Protein AF-A0A2V9BPA3-F1 (afdb_monomer_lite)

Sequence (167 aa):
MWDMLKEKNECKRFRDGLEEAAAKLEEAMRVEGLIELLPEEQREHFAACAGCREAANDLIRMKTLFRGTASFAAEERPWFASRVMAAIASRERELAERVTAWTEFPRFASRLTWVAAVLLLAGTTWFYEAVVRAPSYAPTGSQESIFEAPQQTTPDDVLVSMASDHP

Radius of gyration: 42.22 Å; chains: 1; bounding box: 60×95×94 Å

Foldseek 3Di:
DVVVVVLVVLLVVLVVLLVVLCVVCVPPLDLVSSLVSDDPSNVVSCVVDPVSVVVSNVVSVVSVVCVVVVVVVVPPVVCPVVVVVVVVVVVVVVVVVVVVVVVVCPVVVVVVVVVVVVVVVVVVVVVVCCVVVPPPDDPPDDPPDPDDDPDPDDPPVVVVVVVPPDD

pLDDT: mean 72.33, std 14.88, range [38.16, 93.25]

Structure (mmCIF, N/CA/C/O backbone):
data_AF-A0A2V9BPA3-F1
#
_entry.id   AF-A0A2V9BPA3-F1
#
loop_
_atom_site.group_PDB
_atom_site.id
_atom_site.type_symbol
_atom_site.label_atom_id
_atom_site.label_alt_id
_atom_site.label_comp_id
_atom_site.label_asym_id
_atom_site.label_entity_id
_atom_site.label_seq_id
_atom_site.pdbx_PDB_ins_code
_atom_site.Cartn_x
_atom_site.Cartn_y
_atom_site.Cartn_z
_atom_site.occupancy
_atom_site.B_iso_or_equiv
_atom_site.auth_seq_id
_atom_site.auth_comp_id
_atom_site.auth_asym_id
_atom_site.auth_atom_id
_atom_site.pdbx_PDB_model_num
ATOM 1 N N . MET A 1 1 ? -27.319 25.883 8.631 1.00 55.75 1 MET A N 1
ATOM 2 C CA . MET A 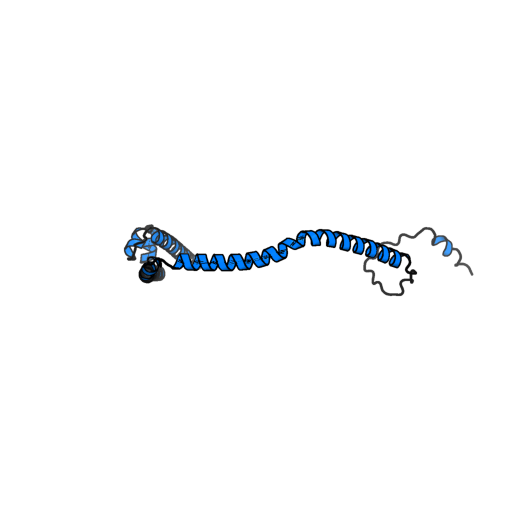1 1 ? -26.128 25.446 7.856 1.00 55.75 1 MET A CA 1
ATOM 3 C C . MET A 1 1 ? -24.929 25.155 8.760 1.00 55.75 1 MET A C 1
ATOM 5 O O . MET A 1 1 ? -24.233 24.185 8.501 1.00 55.75 1 MET A O 1
ATOM 9 N N . TRP A 1 2 ? -24.720 25.929 9.832 1.00 61.16 2 TRP A N 1
ATOM 10 C CA . TRP A 1 2 ? -23.651 25.708 10.816 1.00 61.16 2 TRP A CA 1
ATOM 11 C C . TRP A 1 2 ? -23.783 24.405 11.625 1.00 61.16 2 TRP A C 1
ATOM 13 O O . TRP A 1 2 ? -22.787 23.704 11.780 1.00 61.16 2 TRP A O 1
ATOM 23 N N . ASP A 1 3 ? -24.993 24.015 12.037 1.00 69.88 3 ASP A N 1
ATOM 24 C CA . ASP A 1 3 ? -25.193 22.788 12.834 1.00 69.88 3 ASP A CA 1
ATOM 25 C C . ASP A 1 3 ? -24.850 21.507 12.061 1.00 69.88 3 ASP A C 1
ATOM 27 O O . ASP A 1 3 ? -24.203 20.617 12.599 1.00 69.88 3 ASP A O 1
ATOM 31 N N . MET A 1 4 ? -25.147 21.462 10.757 1.00 68.38 4 MET A N 1
ATOM 32 C CA . MET A 1 4 ? -24.759 20.337 9.893 1.00 68.38 4 MET A CA 1
ATOM 33 C C . MET A 1 4 ? -23.239 20.216 9.711 1.00 68.38 4 MET A C 1
ATOM 35 O O . MET A 1 4 ? -22.722 19.124 9.493 1.00 68.38 4 MET A O 1
ATOM 39 N N . LEU A 1 5 ? -22.502 21.331 9.752 1.00 72.12 5 LEU A N 1
ATOM 40 C CA . LEU A 1 5 ? -21.037 21.305 9.684 1.00 72.12 5 LEU A CA 1
ATOM 41 C C . LEU A 1 5 ? -20.435 20.859 11.018 1.00 72.12 5 LEU A C 1
ATOM 43 O O . LEU A 1 5 ? -19.453 20.119 11.027 1.00 72.12 5 LEU A O 1
ATOM 47 N N . LYS A 1 6 ? -21.042 21.282 12.132 1.00 76.12 6 LYS A N 1
ATOM 48 C CA . LYS A 1 6 ? -20.663 20.851 13.478 1.00 76.12 6 LYS A CA 1
ATOM 49 C C . LYS A 1 6 ? -20.863 19.343 13.645 1.00 76.12 6 LYS A C 1
ATOM 51 O O . LYS A 1 6 ? -19.908 18.657 13.988 1.00 76.12 6 LYS A O 1
ATOM 56 N N . GLU A 1 7 ? -22.032 18.829 13.271 1.00 78.75 7 GLU A N 1
ATOM 57 C CA . GLU A 1 7 ? -22.346 17.396 13.299 1.00 78.75 7 GLU A CA 1
ATOM 58 C C . GLU A 1 7 ? -21.363 16.583 12.443 1.00 78.75 7 GLU A C 1
ATOM 60 O O . GLU A 1 7 ? -20.797 15.599 12.907 1.00 78.75 7 GLU A O 1
ATOM 65 N N . LYS A 1 8 ? -21.043 17.040 11.222 1.00 82.62 8 LYS A N 1
ATOM 66 C CA . LYS A 1 8 ? -20.034 16.382 10.369 1.00 82.62 8 LYS A CA 1
ATOM 67 C C . LYS A 1 8 ? -18.643 16.338 11.002 1.00 82.62 8 LYS A C 1
ATOM 69 O O . LYS A 1 8 ? -17.931 15.348 10.835 1.00 82.62 8 LYS A O 1
ATOM 74 N N . ASN A 1 9 ? -18.241 17.398 11.702 1.00 86.62 9 ASN A N 1
ATOM 75 C CA . ASN A 1 9 ? -16.950 17.447 12.384 1.00 86.62 9 ASN A CA 1
ATOM 76 C C . ASN A 1 9 ? -16.914 16.519 13.604 1.00 86.62 9 ASN A C 1
ATOM 78 O O . ASN A 1 9 ? -15.895 15.870 13.832 1.00 86.62 9 ASN A O 1
ATOM 82 N N . GLU A 1 10 ? -18.008 16.426 14.357 1.00 86.19 10 GLU A N 1
ATOM 83 C CA . GLU A 1 10 ? -18.141 15.502 15.489 1.00 86.19 10 GLU A CA 1
ATOM 84 C C . GLU A 1 10 ? -18.142 14.041 15.025 1.00 86.19 10 GLU A C 1
ATOM 86 O O . GLU A 1 10 ? -17.351 13.249 15.536 1.00 86.19 10 GLU A O 1
ATOM 91 N N . CYS A 1 11 ? -18.899 13.709 13.973 1.00 88.69 11 CYS A N 1
ATOM 92 C CA . CYS A 1 11 ? -18.880 12.381 13.353 1.00 88.69 11 CYS A CA 1
ATOM 93 C C . CYS A 1 11 ? -17.475 12.002 12.865 1.00 88.69 11 CYS A C 1
ATOM 95 O O . CYS A 1 11 ? -17.036 10.863 13.026 1.00 88.69 11 CYS A O 1
ATOM 97 N N . LYS A 1 12 ? -16.750 12.959 12.268 1.00 88.62 12 LYS A N 1
ATOM 98 C CA . LYS A 1 12 ? -15.373 12.742 11.813 1.00 88.62 12 LYS A CA 1
ATOM 99 C C . LYS A 1 12 ? -14.437 12.464 12.990 1.00 88.62 12 LYS A C 1
ATOM 101 O O . LYS A 1 12 ? -13.711 11.481 12.949 1.00 88.62 12 LYS A O 1
ATOM 106 N N . ARG A 1 13 ? -14.489 13.283 14.046 1.00 88.19 13 ARG A N 1
ATOM 107 C CA . ARG A 1 13 ? -13.674 13.085 15.257 1.00 88.19 13 ARG A CA 1
ATOM 108 C C . ARG A 1 13 ? -13.959 11.747 15.932 1.00 88.19 13 ARG A C 1
ATOM 110 O O . ARG A 1 13 ? -13.020 11.083 16.353 1.00 88.19 13 ARG A O 1
ATOM 117 N N . PHE A 1 14 ? -15.231 11.354 16.003 1.00 90.25 14 PHE A N 1
ATOM 118 C CA . PHE A 1 14 ? -15.633 10.048 16.514 1.00 90.25 14 PHE A CA 1
ATOM 119 C C . PHE A 1 14 ? -15.025 8.915 15.683 1.00 90.25 14 PHE A C 1
ATOM 121 O O . PHE A 1 14 ? -14.454 7.988 16.245 1.00 90.25 14 PHE A O 1
ATOM 128 N N . ARG A 1 15 ? -15.106 8.994 14.349 1.00 87.12 15 ARG A N 1
ATOM 129 C CA . ARG A 1 15 ? -14.525 7.977 13.463 1.00 87.12 15 ARG A CA 1
ATOM 130 C C . ARG A 1 15 ? -13.011 7.873 13.633 1.00 87.12 15 ARG A C 1
ATOM 132 O O . ARG A 1 15 ? -12.508 6.768 13.786 1.00 87.12 15 ARG A O 1
ATOM 139 N N . ASP A 1 16 ? -12.313 9.005 13.646 1.00 88.00 16 ASP A N 1
ATOM 140 C CA . ASP A 1 16 ? -10.858 9.033 13.801 1.00 88.00 16 ASP A CA 1
ATOM 141 C C . ASP A 1 16 ? -10.450 8.429 15.172 1.00 88.00 16 ASP A C 1
ATOM 143 O O . ASP A 1 16 ? -9.525 7.622 15.253 1.00 88.00 16 ASP A O 1
ATOM 147 N N . GLY A 1 17 ? -11.201 8.729 1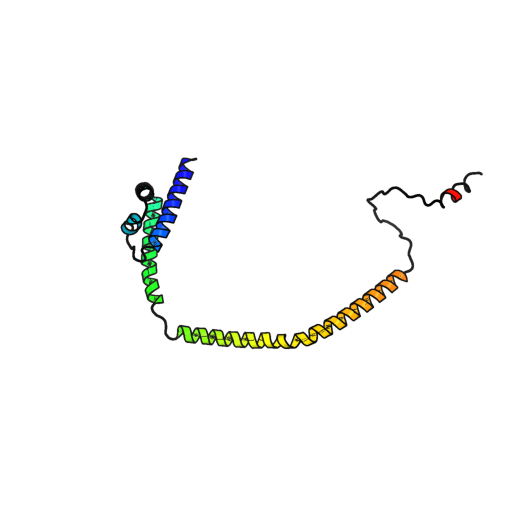6.243 1.00 86.56 17 GLY A N 1
ATOM 148 C CA . GLY A 1 17 ? -11.003 8.124 17.569 1.00 86.56 17 GLY A CA 1
ATOM 149 C C . GLY A 1 17 ? -11.338 6.628 17.627 1.00 86.56 17 GLY A C 1
ATOM 150 O O . GLY A 1 17 ? -10.644 5.859 18.293 1.00 86.56 17 GLY A O 1
ATOM 151 N N . LEU A 1 18 ? -12.365 6.190 16.896 1.00 86.81 18 LEU A N 1
ATOM 152 C CA . LEU A 1 18 ? -12.752 4.785 16.777 1.00 86.81 18 LEU A CA 1
ATOM 153 C C . LEU A 1 18 ? -11.689 3.965 16.029 1.00 86.81 18 LEU A C 1
ATOM 155 O O . LEU A 1 18 ? -11.392 2.845 16.440 1.00 86.81 18 LEU A O 1
ATOM 159 N N . GLU A 1 19 ? -11.086 4.514 14.974 1.00 85.06 19 GLU A N 1
ATOM 160 C CA . GLU A 1 19 ? -9.972 3.884 14.254 1.00 85.06 19 GLU A CA 1
ATOM 161 C C . GLU A 1 19 ? -8.736 3.729 15.154 1.00 85.06 19 GLU A C 1
ATOM 163 O O . GLU A 1 19 ? -8.133 2.654 15.203 1.00 85.06 19 GLU A O 1
ATOM 168 N N . GLU A 1 20 ? -8.400 4.758 15.936 1.00 86.06 20 GLU A N 1
ATOM 169 C CA . GLU A 1 20 ? -7.294 4.698 16.897 1.00 86.06 20 GLU A CA 1
ATOM 170 C C . GLU A 1 20 ? -7.554 3.670 18.014 1.00 86.06 20 GLU A C 1
ATOM 172 O O . GLU A 1 20 ? -6.669 2.884 18.365 1.00 86.06 20 GLU A O 1
ATOM 177 N N . ALA A 1 21 ? -8.775 3.627 18.554 1.00 84.00 21 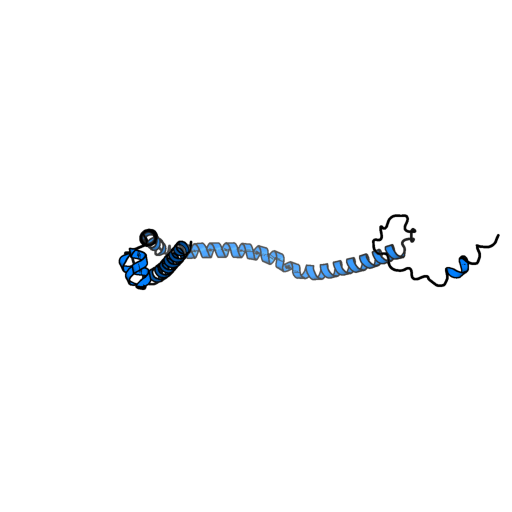ALA A N 1
ATOM 178 C CA . ALA A 1 21 ? -9.177 2.631 19.548 1.00 84.00 21 ALA A CA 1
ATOM 179 C C . ALA A 1 21 ? -9.144 1.203 18.975 1.00 84.00 21 ALA A C 1
ATOM 181 O O . ALA A 1 21 ? -8.676 0.275 19.640 1.00 84.00 21 ALA A O 1
ATOM 182 N N . ALA A 1 22 ? -9.582 1.024 17.725 1.00 81.25 22 ALA A N 1
ATOM 183 C CA . ALA A 1 22 ? -9.565 -0.262 17.037 1.00 81.25 22 ALA A CA 1
ATOM 184 C C . ALA A 1 22 ? -8.143 -0.776 16.765 1.00 81.25 22 ALA A C 1
ATOM 186 O O . ALA A 1 22 ? -7.929 -1.988 16.821 1.00 81.25 22 ALA A O 1
ATOM 187 N N . ALA A 1 23 ? -7.185 0.124 16.514 1.00 80.25 23 ALA A N 1
ATOM 188 C CA . ALA A 1 23 ? -5.770 -0.215 16.377 1.00 80.25 23 ALA A CA 1
ATOM 189 C C . ALA A 1 23 ? -5.133 -0.633 17.713 1.00 80.25 23 ALA A C 1
ATOM 191 O O . ALA A 1 23 ? -4.280 -1.516 17.738 1.00 80.25 23 ALA A O 1
ATOM 192 N N . LYS A 1 24 ? -5.550 -0.022 18.830 1.00 79.25 24 LYS A N 1
ATOM 193 C CA . LYS A 1 24 ? -5.028 -0.343 20.171 1.00 79.25 24 LYS A CA 1
ATOM 194 C C . LYS A 1 24 ? -5.559 -1.664 20.716 1.00 79.25 24 LYS A C 1
ATOM 196 O O . LYS A 1 24 ? -4.827 -2.375 21.400 1.00 79.25 24 LYS A O 1
ATOM 201 N N . LEU A 1 25 ? -6.820 -1.992 20.443 1.00 70.81 25 LEU A N 1
ATOM 202 C CA . LEU A 1 25 ? -7.438 -3.228 20.914 1.00 70.81 25 LEU A CA 1
ATOM 203 C C . LEU A 1 25 ? -7.559 -4.223 19.756 1.00 70.81 25 LEU A C 1
ATOM 205 O O . LEU A 1 25 ? -8.627 -4.357 19.157 1.00 70.81 25 LEU A O 1
ATOM 209 N N . GLU A 1 26 ? -6.490 -4.970 19.460 1.00 65.12 26 GLU A N 1
ATOM 210 C CA . GLU A 1 26 ? -6.510 -6.046 18.448 1.00 65.12 26 GLU A CA 1
ATOM 211 C C . GLU A 1 26 ? -7.672 -7.033 18.674 1.00 65.12 26 GLU A C 1
ATOM 213 O O . GLU A 1 26 ? -8.276 -7.508 17.715 1.00 65.12 26 GLU A O 1
ATOM 218 N N . GLU A 1 27 ? -8.107 -7.221 19.922 1.00 64.50 27 GLU A N 1
ATOM 219 C CA . GLU A 1 27 ? -9.158 -8.171 20.303 1.00 64.50 27 GLU A CA 1
ATOM 220 C C . GLU A 1 27 ? -10.520 -7.548 20.657 1.00 64.50 27 GLU A C 1
ATOM 222 O O . GLU A 1 27 ? -11.436 -8.283 21.032 1.00 64.50 27 GLU A O 1
ATOM 227 N N . ALA A 1 28 ? -10.721 -6.227 20.522 1.00 62.38 28 ALA A N 1
ATOM 228 C CA . ALA A 1 28 ? -12.053 -5.646 20.745 1.00 62.38 28 ALA A CA 1
ATOM 229 C C . ALA A 1 28 ? -13.045 -6.236 19.736 1.00 62.38 28 ALA A C 1
ATOM 231 O O . ALA A 1 28 ? -13.021 -5.882 18.557 1.00 62.38 28 ALA A O 1
ATOM 232 N N . MET A 1 29 ? -13.908 -7.135 20.212 1.00 65.50 29 MET A N 1
ATOM 233 C CA . MET A 1 29 ? -14.992 -7.760 19.443 1.00 65.50 29 MET A CA 1
ATOM 234 C C . MET A 1 29 ? -16.374 -7.251 19.859 1.00 65.50 29 MET A C 1
ATOM 236 O O . MET A 1 29 ? -17.395 -7.777 19.422 1.00 65.50 29 MET A O 1
ATOM 240 N N . ARG A 1 30 ? -16.409 -6.253 20.739 1.00 79.12 30 ARG A N 1
ATOM 241 C CA . ARG A 1 30 ? -17.628 -5.646 21.257 1.00 79.12 30 ARG A CA 1
ATOM 242 C C . ARG A 1 30 ? -17.516 -4.138 21.148 1.00 79.12 30 ARG A C 1
ATOM 244 O O . ARG A 1 30 ? -16.445 -3.579 21.385 1.00 79.12 30 ARG A O 1
ATOM 251 N N . VAL A 1 31 ? -18.626 -3.512 20.779 1.00 80.81 31 VAL A N 1
ATOM 252 C CA . VAL A 1 31 ? -18.722 -2.063 20.593 1.00 80.81 31 VAL A CA 1
ATOM 253 C C . VAL A 1 31 ? -18.438 -1.344 21.914 1.00 80.81 31 VAL A C 1
ATOM 255 O O . VAL A 1 31 ? -17.740 -0.336 21.926 1.00 80.81 31 VAL A O 1
ATOM 258 N N . GLU A 1 32 ? -18.862 -1.927 23.033 1.00 84.06 32 GLU A N 1
ATOM 259 C CA . GLU A 1 32 ? -18.641 -1.410 24.384 1.00 84.06 32 GLU A CA 1
ATOM 260 C C . GLU A 1 32 ? -17.146 -1.251 24.697 1.00 84.06 32 GLU A C 1
ATOM 262 O O . GLU A 1 32 ? -16.724 -0.194 25.157 1.00 84.06 32 GLU A O 1
ATOM 267 N N . GLY A 1 33 ? -16.325 -2.246 24.344 1.00 82.44 33 GLY A N 1
ATOM 268 C CA . GLY A 1 33 ? -14.878 -2.197 24.581 1.00 82.44 33 GLY A CA 1
ATOM 269 C C . GLY A 1 33 ? -14.146 -1.159 23.724 1.00 82.44 33 GLY A C 1
ATOM 270 O O . GLY A 1 33 ? -13.100 -0.661 24.128 1.00 82.44 33 GLY A O 1
ATOM 271 N N . LEU A 1 34 ? -14.692 -0.800 22.554 1.00 82.00 34 LEU A N 1
ATOM 272 C CA . LEU A 1 34 ? -14.163 0.314 21.760 1.00 82.00 34 LEU A CA 1
ATOM 273 C C . LEU A 1 34 ? -14.547 1.656 22.387 1.00 82.00 34 LEU A C 1
ATOM 275 O O . LEU A 1 34 ? -13.697 2.526 22.534 1.00 82.00 34 LEU A O 1
ATOM 279 N N . ILE A 1 35 ? -15.806 1.813 22.799 1.00 86.44 35 ILE A N 1
ATOM 280 C CA . ILE A 1 35 ? -16.329 3.061 23.378 1.00 86.44 35 ILE A CA 1
ATOM 281 C C . ILE A 1 35 ? -15.648 3.397 24.707 1.00 86.44 35 ILE A C 1
ATOM 283 O O . ILE A 1 35 ? -15.394 4.567 24.992 1.00 86.44 35 ILE A O 1
ATOM 287 N N . GLU A 1 36 ? -15.291 2.392 25.505 1.00 86.38 36 GLU A N 1
ATOM 288 C CA . GLU A 1 36 ? -14.530 2.577 26.745 1.00 86.38 36 GLU A CA 1
ATOM 289 C C . GLU A 1 36 ? -13.143 3.205 26.528 1.00 86.38 36 GLU A C 1
ATOM 291 O O . GLU A 1 36 ? -12.597 3.812 27.445 1.00 86.38 36 GLU A O 1
ATOM 296 N N . LEU A 1 37 ? -12.578 3.148 25.322 1.00 84.06 37 LEU A N 1
ATOM 297 C CA . LEU A 1 37 ? -11.329 3.843 25.001 1.00 84.06 37 LEU A CA 1
ATOM 298 C C . LEU A 1 37 ? -11.535 5.258 24.460 1.00 84.06 37 LEU A C 1
ATOM 300 O O . LEU A 1 37 ? -10.571 6.020 24.363 1.00 84.06 37 LEU A O 1
ATOM 304 N N . LEU A 1 38 ? -12.766 5.612 24.094 1.00 86.69 38 LEU A N 1
ATOM 305 C CA . LEU A 1 38 ? -13.062 6.922 23.539 1.00 86.69 38 LEU A CA 1
ATOM 306 C C . LEU A 1 38 ? -13.154 7.985 24.649 1.00 86.69 38 LEU A C 1
ATOM 308 O O . LEU A 1 38 ? -13.615 7.684 25.754 1.00 86.69 38 LEU A O 1
ATOM 312 N N . PRO A 1 39 ? -12.765 9.238 24.354 1.00 88.75 39 PRO A N 1
ATOM 313 C CA . PRO A 1 39 ? -13.024 10.384 25.222 1.00 88.75 39 PRO A CA 1
ATOM 314 C C . PRO A 1 39 ? -14.523 10.570 25.501 1.00 88.75 39 PRO A C 1
ATOM 316 O O . PRO A 1 39 ? -15.345 10.322 24.618 1.00 88.75 39 PRO A O 1
ATOM 319 N N . GLU A 1 40 ? -14.868 11.082 26.687 1.00 86.81 40 GLU A N 1
ATOM 320 C CA . GLU A 1 40 ? -16.256 11.329 27.133 1.00 86.81 40 GLU A CA 1
ATOM 321 C C . GLU A 1 40 ? -17.106 12.064 26.079 1.00 86.81 40 GLU A C 1
ATOM 323 O O . GLU A 1 40 ? -18.181 11.590 25.721 1.00 86.81 40 GLU A O 1
ATOM 328 N N . GLU A 1 41 ? -16.579 13.138 25.478 1.00 84.81 41 GLU A N 1
ATOM 329 C CA . GLU A 1 41 ? -17.269 13.919 24.433 1.00 84.81 41 GLU A CA 1
ATOM 330 C C . GLU A 1 41 ? -17.710 13.060 23.230 1.00 84.81 41 GLU A C 1
ATOM 332 O O . GLU A 1 41 ? -18.763 13.275 22.629 1.00 84.81 41 GLU A O 1
ATOM 337 N N . GLN A 1 42 ? -16.911 12.056 22.867 1.00 86.06 42 GLN A N 1
ATOM 338 C CA . GLN A 1 42 ? -17.205 11.171 21.741 1.00 86.06 42 GLN A CA 1
ATOM 339 C C . GLN A 1 42 ? -18.191 10.060 22.127 1.00 86.06 42 GLN A C 1
ATOM 341 O O . GLN A 1 42 ? -18.957 9.599 21.278 1.00 86.06 42 GLN A O 1
ATOM 346 N N . ARG A 1 43 ? -18.217 9.653 23.404 1.00 87.69 43 ARG A N 1
ATOM 347 C CA . ARG A 1 43 ? -19.215 8.709 23.934 1.00 87.69 43 ARG A CA 1
ATOM 348 C C . ARG A 1 43 ? -20.606 9.335 23.965 1.00 87.69 43 ARG A C 1
ATOM 350 O O . ARG A 1 43 ? -21.579 8.684 23.587 1.00 87.69 43 ARG A O 1
ATOM 357 N N . GLU A 1 44 ? -20.696 10.605 24.352 1.00 88.00 44 GLU A N 1
ATOM 358 C CA . GLU A 1 44 ? -21.947 11.367 24.301 1.00 88.00 44 GLU A CA 1
ATOM 359 C C . GLU A 1 44 ? -22.463 11.482 22.861 1.00 88.00 44 GLU A C 1
ATOM 361 O O . GLU A 1 44 ? -23.633 11.200 22.587 1.00 88.00 44 GLU A O 1
ATOM 366 N N . HIS A 1 45 ? -21.573 11.797 21.914 1.00 88.69 45 HIS A N 1
ATOM 367 C CA . HIS A 1 45 ? -21.925 11.838 20.496 1.00 88.69 45 HIS A CA 1
ATOM 368 C C . HIS A 1 45 ? -22.400 10.469 19.974 1.00 88.69 45 HIS A C 1
ATOM 370 O O . HIS A 1 45 ? -23.396 10.396 19.254 1.00 88.69 45 HIS A O 1
ATOM 376 N N . PHE A 1 46 ? -21.762 9.367 20.379 1.00 89.00 46 PHE A N 1
ATOM 377 C CA . PHE A 1 46 ? -22.210 8.009 20.047 1.00 89.00 46 PHE A CA 1
ATOM 378 C C . PHE A 1 46 ? -23.626 7.703 20.568 1.00 89.00 46 PHE A C 1
ATOM 380 O O . PHE A 1 46 ? -24.426 7.063 19.880 1.00 89.00 46 PHE A O 1
ATOM 387 N N . ALA A 1 47 ? -23.971 8.174 21.769 1.00 87.88 47 ALA A N 1
ATOM 388 C CA . ALA A 1 47 ? -25.311 8.002 22.324 1.00 87.88 47 ALA A CA 1
ATOM 389 C C . ALA A 1 47 ? -26.378 8.802 21.548 1.00 87.88 47 ALA A C 1
ATOM 391 O O . ALA A 1 47 ? -27.525 8.359 21.445 1.00 87.88 47 ALA A O 1
ATOM 392 N N . ALA A 1 48 ? -26.007 9.939 20.956 1.00 88.56 48 ALA A N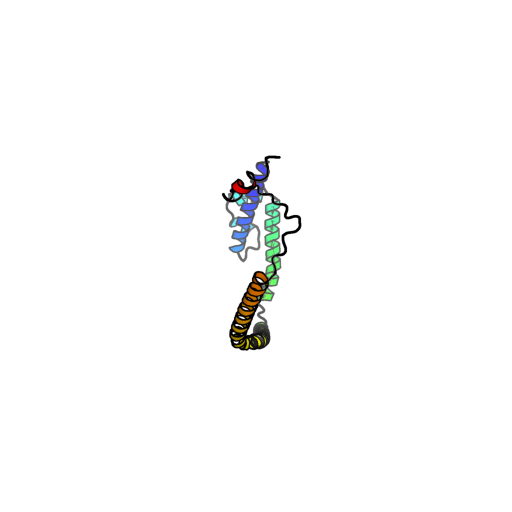 1
ATOM 393 C CA . ALA A 1 48 ? -26.919 10.797 20.204 1.00 88.56 48 ALA A CA 1
ATOM 394 C C . ALA A 1 48 ? -27.028 10.434 18.707 1.00 88.56 48 ALA A C 1
ATOM 396 O O . ALA A 1 48 ? -28.117 10.502 18.135 1.00 88.56 48 ALA A O 1
ATOM 397 N N . CYS A 1 49 ? -25.933 10.019 18.063 1.00 89.44 49 CYS A N 1
ATOM 398 C CA . CYS A 1 49 ? -25.849 9.870 16.609 1.00 89.44 49 CYS A CA 1
ATOM 399 C C . CYS A 1 49 ? -26.040 8.416 16.145 1.00 89.44 49 CYS A C 1
ATOM 401 O O . CYS A 1 49 ? -25.170 7.560 16.312 1.00 89.44 49 CYS A O 1
ATOM 403 N N . ALA A 1 50 ? -27.170 8.132 15.486 1.00 88.06 50 ALA A N 1
ATOM 404 C CA . ALA A 1 50 ? -27.474 6.795 14.969 1.00 88.06 50 ALA A CA 1
ATOM 405 C C . ALA A 1 50 ? -26.468 6.309 13.908 1.00 88.06 50 ALA A C 1
ATOM 407 O O . ALA A 1 50 ? -26.099 5.137 13.927 1.00 88.06 50 ALA A O 1
ATOM 408 N N . GLY A 1 51 ? -25.979 7.203 13.040 1.00 86.12 51 GLY A N 1
ATOM 409 C CA . GLY A 1 51 ? -25.008 6.850 11.999 1.00 86.12 51 GLY A CA 1
ATOM 410 C C . GLY A 1 51 ? -23.657 6.410 12.570 1.00 86.12 51 GLY A C 1
ATOM 411 O O . GLY A 1 51 ? -23.076 5.432 12.109 1.00 86.12 51 GLY A O 1
ATOM 412 N N . CYS A 1 52 ? -23.182 7.067 13.633 1.00 87.81 52 CYS A N 1
ATOM 413 C CA . CYS A 1 52 ? -21.959 6.659 14.329 1.00 87.81 52 CYS A CA 1
ATOM 414 C C . CYS A 1 52 ? -22.119 5.309 15.040 1.00 87.81 52 CYS A C 1
ATOM 416 O O . CYS A 1 52 ? -21.174 4.518 15.066 1.00 87.81 52 CYS A O 1
ATOM 418 N N . ARG A 1 53 ? -23.317 5.001 15.558 1.00 89.75 53 ARG A N 1
ATOM 419 C CA . ARG A 1 53 ? -23.609 3.675 16.124 1.00 89.75 53 ARG A CA 1
ATOM 420 C C . ARG A 1 53 ? -23.585 2.574 15.080 1.00 89.75 53 ARG A C 1
ATOM 422 O O . ARG A 1 53 ? -23.035 1.506 15.339 1.00 89.75 53 ARG A O 1
ATOM 429 N N . GLU A 1 54 ? -24.189 2.814 13.925 1.00 87.94 54 GLU A N 1
ATOM 430 C CA . GLU A 1 54 ? -24.189 1.855 12.822 1.00 87.94 54 GLU A CA 1
ATOM 431 C C . GLU A 1 54 ? -22.760 1.597 12.330 1.00 87.94 54 GLU A C 1
ATOM 433 O O . GLU A 1 54 ? -22.322 0.449 12.306 1.00 87.94 54 GLU A O 1
ATOM 438 N N . ALA A 1 55 ? -21.981 2.660 12.106 1.00 85.88 55 ALA A N 1
ATOM 439 C CA . ALA A 1 55 ? -20.584 2.557 11.690 1.00 85.88 55 ALA A CA 1
ATOM 440 C C . ALA A 1 55 ? -19.710 1.765 12.684 1.00 85.88 55 ALA A C 1
ATOM 442 O O . ALA A 1 55 ? -18.892 0.942 12.271 1.00 85.88 55 ALA A O 1
ATOM 443 N N . ALA A 1 56 ? -19.892 1.965 13.994 1.00 87.06 56 ALA A N 1
ATOM 444 C CA . ALA A 1 56 ? -19.165 1.204 15.012 1.00 87.06 56 ALA A CA 1
ATOM 445 C C . ALA A 1 56 ? -19.532 -0.293 14.997 1.00 87.06 56 ALA A C 1
ATOM 447 O O . ALA A 1 56 ? -18.660 -1.153 15.132 1.00 87.06 56 ALA A O 1
ATOM 448 N N . ASN A 1 57 ? -20.814 -0.617 14.801 1.00 87.56 57 ASN A N 1
ATOM 449 C CA . ASN A 1 57 ? -21.271 -2.002 14.674 1.00 87.56 57 ASN A CA 1
ATOM 450 C C . ASN A 1 57 ? -20.726 -2.670 13.406 1.00 87.56 57 ASN A C 1
ATOM 452 O O . ASN A 1 57 ? -20.289 -3.821 13.458 1.00 87.56 57 ASN A O 1
ATOM 456 N N . ASP A 1 58 ? -20.716 -1.955 12.283 1.00 87.00 58 ASP A N 1
ATOM 457 C CA . ASP A 1 58 ? -20.179 -2.462 11.022 1.00 87.00 58 ASP A CA 1
ATOM 458 C C . ASP A 1 58 ? -18.671 -2.699 11.095 1.00 87.00 58 ASP A C 1
ATOM 460 O O . ASP A 1 58 ? -18.189 -3.718 10.597 1.00 87.00 58 ASP A O 1
ATOM 464 N N . LEU A 1 59 ? -17.928 -1.844 11.803 1.00 84.88 59 LEU A N 1
ATOM 465 C CA . LEU A 1 59 ? -16.506 -2.067 12.060 1.00 84.88 59 LEU A CA 1
ATOM 466 C C . LEU A 1 59 ? -16.262 -3.361 12.855 1.00 84.88 59 LEU A C 1
ATOM 468 O O . LEU A 1 59 ? -15.388 -4.152 12.494 1.00 84.88 59 LEU A O 1
ATOM 472 N N . ILE A 1 60 ? -17.062 -3.631 13.892 1.00 86.44 60 ILE A N 1
ATOM 473 C CA . ILE A 1 60 ? -16.974 -4.892 14.645 1.00 86.44 60 ILE A CA 1
ATOM 474 C C . ILE A 1 60 ? -17.330 -6.094 13.762 1.00 86.44 60 ILE A C 1
ATOM 476 O O . ILE A 1 60 ? -16.613 -7.094 13.783 1.00 86.44 60 ILE A O 1
ATOM 480 N N . ARG A 1 61 ? -18.391 -6.008 12.950 1.00 84.25 61 ARG A N 1
ATOM 481 C CA . ARG A 1 61 ? -18.772 -7.072 12.000 1.00 84.25 61 ARG A CA 1
ATOM 482 C C . ARG A 1 61 ? -17.673 -7.352 10.981 1.00 84.25 61 ARG A C 1
ATOM 484 O O . ARG A 1 61 ? -17.368 -8.503 10.690 1.00 84.25 61 ARG A O 1
ATOM 491 N N . MET A 1 62 ? -17.049 -6.308 10.455 1.00 83.75 62 MET A N 1
ATOM 492 C CA . MET A 1 62 ? -15.931 -6.436 9.532 1.00 83.75 62 MET A CA 1
ATOM 493 C C . MET A 1 62 ? -14.750 -7.148 10.205 1.00 83.75 62 MET A C 1
ATOM 495 O O . MET A 1 62 ? -14.187 -8.092 9.651 1.00 83.75 62 MET A O 1
ATOM 499 N N . LYS A 1 63 ? -14.412 -6.760 11.437 1.00 80.69 63 LYS A N 1
ATOM 500 C CA . LYS A 1 63 ? -13.315 -7.368 12.197 1.00 80.69 63 LYS A CA 1
ATOM 501 C C . LYS A 1 63 ? -13.569 -8.839 12.537 1.00 80.69 63 LYS A C 1
ATOM 503 O O . LYS A 1 63 ? -12.650 -9.654 12.448 1.00 80.69 63 LYS A O 1
ATOM 508 N N . THR A 1 64 ? -14.805 -9.210 12.873 1.00 80.88 64 THR A N 1
ATOM 509 C CA . THR A 1 64 ? -15.159 -10.617 13.122 1.00 80.88 64 THR A CA 1
ATOM 510 C C . THR A 1 64 ? -15.073 -11.464 11.854 1.00 80.88 64 THR A C 1
ATOM 512 O O . THR A 1 64 ? -14.579 -12.590 11.926 1.00 80.88 64 THR A O 1
ATOM 515 N N . LEU A 1 65 ? -15.454 -10.923 10.690 1.00 80.56 65 LEU A N 1
ATOM 516 C CA . LEU A 1 65 ? -15.279 -11.596 9.397 1.00 80.56 65 LEU A CA 1
ATOM 517 C C . LEU A 1 65 ? -13.798 -11.814 9.059 1.00 80.56 65 LEU A C 1
ATOM 519 O O . LEU A 1 65 ? -13.401 -12.925 8.703 1.00 80.56 65 LEU A O 1
ATOM 523 N N . PHE A 1 66 ? -12.956 -10.789 9.218 1.00 74.88 66 PHE A N 1
ATOM 524 C CA . PHE A 1 66 ? -11.534 -10.895 8.884 1.00 74.88 66 PHE A CA 1
ATOM 525 C C . PHE A 1 66 ? -10.732 -11.772 9.853 1.00 74.88 66 PHE A C 1
ATOM 527 O O . PHE A 1 66 ? -9.721 -12.348 9.448 1.00 74.88 66 PHE A O 1
ATOM 534 N N . ARG A 1 67 ? -11.191 -11.989 11.091 1.00 72.19 67 ARG A N 1
ATOM 535 C CA . ARG A 1 67 ? -10.537 -12.934 12.012 1.00 72.19 67 ARG A CA 1
ATOM 536 C C . ARG A 1 67 ? -10.484 -14.359 11.449 1.00 72.19 67 ARG A C 1
ATOM 538 O O . ARG A 1 67 ? -9.461 -15.023 11.583 1.00 72.19 67 ARG A O 1
ATOM 545 N N . GLY A 1 68 ? -11.543 -14.802 10.766 1.00 63.75 68 GLY A N 1
ATOM 546 C CA . GLY A 1 68 ? -11.564 -16.098 10.077 1.00 63.75 68 GLY A CA 1
ATOM 547 C C . GLY A 1 68 ? -10.616 -16.165 8.876 1.00 63.75 68 GLY A C 1
ATOM 548 O O . GLY A 1 68 ? -10.282 -17.251 8.414 1.00 63.75 68 GLY A O 1
ATOM 549 N N . THR A 1 69 ? -10.154 -15.014 8.378 1.00 60.34 69 THR A N 1
ATOM 550 C CA . THR A 1 69 ? -9.168 -14.951 7.292 1.00 60.34 69 THR A CA 1
ATOM 551 C C . THR A 1 69 ? -7.725 -14.942 7.789 1.00 60.34 69 THR A C 1
ATOM 553 O O . THR A 1 69 ? -6.852 -15.508 7.135 1.00 60.34 69 THR A O 1
ATOM 556 N N . ALA A 1 70 ? -7.478 -14.394 8.983 1.00 59.72 70 ALA A N 1
ATOM 557 C CA . ALA A 1 70 ? -6.160 -14.404 9.615 1.00 59.72 70 ALA A CA 1
ATOM 558 C C . ALA A 1 70 ? -5.674 -15.830 9.940 1.00 59.72 70 ALA A C 1
ATOM 560 O O . ALA A 1 70 ? -4.479 -16.104 9.861 1.00 59.72 70 ALA A O 1
ATOM 561 N N . SER A 1 71 ? -6.585 -16.775 10.206 1.00 55.72 71 SER A N 1
ATOM 562 C CA . SER A 1 71 ? -6.224 -18.192 10.357 1.00 55.72 71 SER A CA 1
ATOM 563 C C . SER A 1 71 ? -5.681 -18.823 9.070 1.00 55.72 71 SER A C 1
ATOM 565 O O . SER A 1 71 ? -4.859 -19.727 9.160 1.00 55.72 71 SER A O 1
ATOM 567 N N . PHE A 1 72 ? -6.060 -18.330 7.882 1.00 55.00 72 PHE A N 1
ATOM 568 C CA . PHE A 1 72 ? -5.455 -18.783 6.619 1.00 55.00 72 PHE A CA 1
ATOM 569 C C . PHE A 1 72 ? -4.069 -18.177 6.373 1.00 55.00 72 PHE A C 1
ATOM 571 O O . PHE A 1 72 ? -3.282 -18.758 5.633 1.00 55.00 72 PHE A O 1
ATOM 578 N N . ALA A 1 73 ? -3.751 -17.031 6.986 1.00 55.28 73 ALA A N 1
ATOM 579 C CA . ALA A 1 73 ? -2.415 -16.438 6.906 1.00 55.28 73 ALA A CA 1
ATOM 580 C C . ALA A 1 73 ? -1.392 -17.197 7.771 1.00 55.28 73 ALA A C 1
ATOM 582 O O . ALA A 1 73 ? -0.215 -17.234 7.425 1.00 55.28 73 ALA A O 1
ATOM 583 N N . ALA A 1 74 ? -1.844 -17.829 8.861 1.00 55.00 74 ALA A N 1
ATOM 584 C CA . ALA A 1 74 ? -1.003 -18.629 9.754 1.00 55.00 74 ALA A CA 1
ATOM 585 C C . ALA A 1 74 ? -0.637 -20.014 9.187 1.00 55.00 74 ALA A C 1
ATOM 587 O O . ALA A 1 74 ? 0.307 -20.644 9.664 1.00 55.00 74 ALA A O 1
ATOM 588 N N . GLU A 1 75 ? -1.333 -20.488 8.150 1.00 55.38 75 GLU A N 1
ATOM 589 C CA . GLU A 1 75 ? -0.854 -21.610 7.344 1.00 55.38 75 GLU A CA 1
ATOM 590 C C . GLU A 1 75 ? 0.223 -21.104 6.380 1.00 55.38 75 GLU A C 1
ATOM 592 O O . GLU A 1 75 ? 0.014 -20.972 5.170 1.00 55.38 75 GLU A O 1
ATOM 597 N N . GLU A 1 76 ? 1.410 -20.823 6.922 1.00 56.09 76 GLU A N 1
ATOM 598 C CA . GLU A 1 76 ? 2.633 -20.712 6.138 1.00 56.09 76 GLU A CA 1
ATOM 599 C C . GLU A 1 76 ? 2.801 -22.013 5.353 1.00 56.09 76 GLU A C 1
ATOM 601 O O . GLU A 1 76 ? 3.307 -23.018 5.851 1.00 56.09 76 GLU A O 1
ATOM 606 N N . ARG A 1 77 ? 2.315 -22.038 4.110 1.00 60.81 77 ARG A N 1
ATOM 607 C CA . ARG A 1 77 ? 2.488 -23.193 3.233 1.00 60.81 77 ARG A CA 1
ATOM 608 C C . ARG A 1 77 ? 4.000 -23.371 3.062 1.00 60.81 77 ARG A C 1
ATOM 610 O O . ARG A 1 77 ? 4.609 -22.526 2.400 1.00 60.81 77 ARG A O 1
ATOM 617 N N . PRO A 1 78 ? 4.613 -24.460 3.569 1.00 65.50 78 PRO A N 1
ATOM 618 C CA . PRO A 1 78 ? 6.075 -24.584 3.687 1.00 65.50 78 PRO A CA 1
ATOM 619 C C . PRO A 1 78 ? 6.809 -24.564 2.333 1.00 65.50 78 PRO A C 1
ATOM 621 O O . PRO A 1 78 ? 8.029 -24.455 2.263 1.00 65.50 78 PRO A O 1
ATOM 624 N N . TRP A 1 79 ? 6.058 -24.625 1.232 1.00 72.69 79 TRP A N 1
ATOM 625 C CA . TRP A 1 79 ? 6.548 -24.626 -0.142 1.00 72.69 79 TRP A CA 1
ATOM 626 C C . TRP A 1 79 ? 6.280 -23.319 -0.901 1.00 72.69 79 TRP A C 1
ATOM 628 O O . TRP A 1 79 ? 6.681 -23.192 -2.055 1.00 72.69 79 TRP A O 1
ATOM 638 N N . PHE A 1 80 ? 5.577 -22.350 -0.308 1.00 76.38 80 PHE A N 1
ATOM 639 C CA . PHE A 1 80 ? 5.259 -21.091 -0.985 1.00 76.38 80 PHE A CA 1
ATOM 640 C C . PHE A 1 80 ? 6.515 -20.239 -1.178 1.00 76.38 80 PHE A C 1
ATOM 642 O O . PHE A 1 80 ? 6.819 -19.855 -2.306 1.00 76.38 80 PHE A O 1
ATOM 649 N N . ALA A 1 81 ? 7.291 -20.029 -0.111 1.00 78.56 81 ALA A N 1
ATOM 650 C CA . ALA A 1 81 ? 8.520 -19.241 -0.168 1.00 78.56 81 ALA A CA 1
ATOM 651 C C . ALA A 1 81 ? 9.534 -19.830 -1.162 1.00 78.56 81 ALA A C 1
ATOM 653 O O . ALA A 1 81 ? 10.072 -19.108 -1.999 1.00 78.56 81 ALA A O 1
ATOM 654 N N . SER A 1 82 ? 9.736 -21.152 -1.148 1.00 79.25 82 SER A N 1
ATOM 655 C CA . SER A 1 82 ? 10.657 -21.813 -2.080 1.00 79.25 82 SER A CA 1
ATOM 656 C C . SER A 1 82 ? 10.196 -21.709 -3.537 1.00 79.25 82 SER A C 1
ATOM 658 O O . SER A 1 82 ? 11.015 -21.445 -4.417 1.00 79.25 82 SER A O 1
ATOM 660 N N . ARG A 1 83 ? 8.890 -21.831 -3.813 1.00 81.50 83 ARG A N 1
ATOM 661 C CA . ARG A 1 83 ? 8.337 -21.647 -5.167 1.00 81.50 83 ARG A CA 1
ATOM 662 C C . ARG A 1 83 ? 8.427 -20.205 -5.654 1.00 81.50 83 ARG A C 1
ATOM 664 O O . ARG A 1 83 ? 8.728 -19.994 -6.826 1.00 81.50 83 ARG A O 1
ATOM 671 N N . VAL A 1 84 ? 8.181 -19.230 -4.782 1.00 87.12 84 VAL A N 1
ATOM 672 C CA . VAL A 1 84 ? 8.292 -17.804 -5.121 1.00 87.12 84 VAL A CA 1
ATOM 673 C C . VAL A 1 84 ? 9.744 -17.446 -5.416 1.00 87.12 84 VAL A C 1
ATOM 675 O O . VAL A 1 84 ? 10.018 -16.889 -6.473 1.00 87.12 84 VAL A O 1
ATOM 678 N N . MET A 1 85 ? 10.685 -17.847 -4.560 1.00 83.75 85 MET A N 1
ATOM 679 C CA . MET A 1 85 ? 12.109 -17.589 -4.789 1.00 83.75 85 MET A CA 1
ATOM 680 C C . MET A 1 85 ? 12.626 -18.279 -6.057 1.00 83.75 85 MET A C 1
ATOM 682 O O . MET A 1 85 ? 13.394 -17.680 -6.805 1.00 83.75 85 MET A O 1
ATOM 686 N N . ALA A 1 86 ? 12.160 -19.496 -6.361 1.00 86.38 86 ALA A N 1
ATOM 687 C CA . ALA A 1 86 ? 12.490 -20.170 -7.616 1.00 86.38 86 ALA A CA 1
ATOM 688 C C . ALA A 1 86 ? 11.946 -19.421 -8.849 1.00 86.38 86 ALA A C 1
ATOM 690 O O . ALA A 1 86 ? 12.655 -19.298 -9.848 1.00 86.38 86 ALA A O 1
ATOM 691 N N . ALA A 1 87 ? 10.720 -18.889 -8.776 1.00 85.00 87 ALA A N 1
ATOM 692 C CA . ALA A 1 87 ? 10.114 -18.101 -9.851 1.00 85.00 87 ALA A CA 1
ATOM 693 C C . ALA A 1 87 ? 10.762 -16.712 -10.021 1.00 85.00 87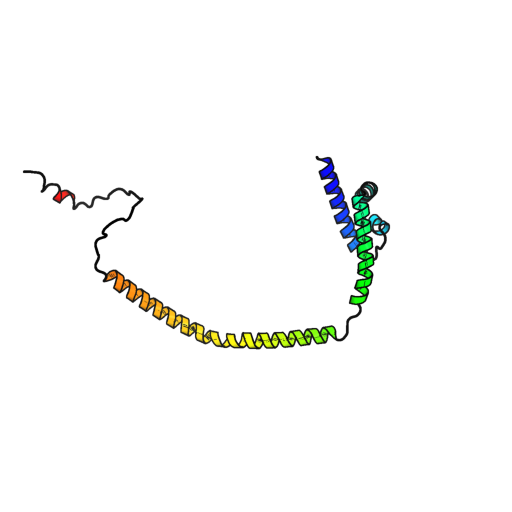 ALA A C 1
ATOM 695 O O . ALA A 1 87 ? 10.867 -16.206 -11.139 1.00 85.00 87 ALA A O 1
ATOM 696 N N . ILE A 1 88 ? 11.219 -16.097 -8.927 1.00 85.12 88 ILE A N 1
ATOM 697 C CA . ILE A 1 88 ? 11.994 -14.850 -8.967 1.00 85.12 88 ILE A CA 1
ATOM 698 C C . ILE A 1 88 ? 13.342 -15.119 -9.634 1.00 85.12 88 ILE A C 1
ATOM 700 O O . ILE A 1 88 ? 13.663 -14.474 -10.627 1.00 85.12 88 ILE A O 1
ATOM 704 N N . ALA A 1 89 ? 14.075 -16.140 -9.181 1.00 85.12 89 ALA A N 1
ATOM 705 C CA . ALA A 1 89 ? 15.372 -16.499 -9.746 1.00 85.12 89 ALA A CA 1
ATOM 706 C C . ALA A 1 89 ? 15.294 -16.848 -11.245 1.00 85.12 89 ALA A C 1
ATOM 708 O O . ALA A 1 89 ? 16.224 -16.552 -11.995 1.00 85.12 89 ALA A O 1
ATOM 709 N N . SER A 1 90 ? 14.197 -17.458 -11.716 1.00 80.56 90 SER A N 1
ATOM 710 C CA . SER A 1 90 ? 14.010 -17.704 -13.151 1.00 80.56 90 SER A CA 1
ATOM 711 C C . SER A 1 90 ? 13.784 -16.409 -13.934 1.00 80.56 90 SER A C 1
ATOM 713 O O . SER A 1 90 ? 14.395 -16.227 -14.984 1.00 80.56 90 SER A O 1
ATOM 715 N N . ARG A 1 91 ? 12.967 -15.481 -13.418 1.00 79.12 91 ARG A N 1
ATOM 716 C CA . ARG A 1 91 ? 12.745 -14.182 -14.075 1.00 79.12 91 ARG A CA 1
ATOM 717 C C . ARG A 1 91 ? 13.973 -13.279 -14.045 1.00 79.12 91 ARG A C 1
ATOM 719 O O . ARG A 1 91 ? 14.221 -12.567 -15.012 1.00 79.12 91 ARG A O 1
ATOM 726 N N . GLU A 1 92 ? 14.750 -13.305 -12.969 1.00 78.56 92 GLU A N 1
ATOM 727 C CA . GLU A 1 92 ? 15.998 -12.544 -12.875 1.00 78.56 92 GLU A CA 1
ATOM 728 C C . GLU A 1 92 ? 17.034 -13.026 -13.890 1.00 78.56 92 GLU A C 1
ATOM 730 O O . GLU A 1 92 ? 17.709 -12.198 -14.494 1.00 78.56 92 GLU A O 1
ATOM 735 N N . ARG A 1 93 ? 17.119 -14.338 -14.152 1.00 77.44 93 ARG A N 1
ATOM 736 C CA . ARG A 1 93 ? 17.975 -14.872 -15.225 1.00 77.44 93 ARG A CA 1
ATOM 737 C C . ARG A 1 93 ? 17.537 -14.388 -16.606 1.00 77.44 93 ARG A C 1
ATOM 739 O O . ARG A 1 93 ? 18.375 -13.899 -17.355 1.00 77.44 93 ARG A O 1
ATOM 746 N N . GLU A 1 94 ? 16.240 -14.435 -16.909 1.00 75.00 94 GLU A N 1
ATOM 747 C CA . GLU A 1 94 ? 15.704 -13.912 -18.178 1.00 75.00 94 GLU A CA 1
ATOM 748 C C . GLU A 1 94 ? 15.987 -12.410 -18.354 1.00 75.00 94 GLU A C 1
ATOM 750 O O . GLU A 1 94 ? 16.282 -11.941 -19.456 1.00 75.00 94 GLU A O 1
ATOM 755 N N . LEU A 1 95 ? 15.898 -11.631 -17.272 1.00 72.31 95 LEU A N 1
ATOM 756 C CA . LEU A 1 95 ? 16.216 -10.204 -17.292 1.00 72.31 95 LEU A CA 1
ATOM 757 C C . LEU A 1 95 ? 17.722 -9.957 -17.431 1.00 72.31 95 LEU A C 1
ATOM 759 O O . LEU A 1 95 ? 18.115 -9.076 -18.192 1.00 72.31 95 LEU A O 1
ATOM 763 N N . ALA A 1 96 ? 18.566 -10.742 -16.760 1.00 71.75 96 ALA A N 1
ATOM 764 C CA . ALA A 1 96 ? 20.018 -10.645 -16.869 1.00 71.75 96 ALA A CA 1
ATOM 765 C C . ALA A 1 96 ? 20.508 -10.967 -18.290 1.00 71.75 96 ALA A C 1
ATOM 767 O O . ALA A 1 96 ? 21.364 -10.258 -18.814 1.00 71.75 96 ALA A O 1
ATOM 768 N N . GLU A 1 97 ? 19.927 -11.966 -18.957 1.00 71.06 97 GLU A N 1
ATOM 769 C CA . GLU A 1 97 ? 20.218 -12.278 -20.364 1.00 71.06 97 GLU A CA 1
ATOM 770 C C . GLU A 1 97 ? 19.840 -11.119 -21.298 1.00 71.06 97 GLU A C 1
ATOM 772 O O . GLU A 1 97 ? 20.592 -10.763 -22.205 1.00 71.06 97 GLU A O 1
ATOM 777 N N . ARG A 1 98 ? 18.710 -10.448 -21.041 1.00 64.06 98 ARG A N 1
ATOM 778 C CA . ARG A 1 98 ? 18.315 -9.263 -21.817 1.00 64.06 98 ARG A CA 1
ATOM 779 C C . ARG A 1 98 ? 19.232 -8.078 -21.554 1.00 64.06 98 ARG A C 1
ATOM 781 O O . ARG A 1 98 ? 19.616 -7.409 -22.501 1.00 64.06 98 ARG A O 1
ATOM 788 N N . VAL A 1 99 ? 19.589 -7.806 -20.300 1.00 64.31 99 VAL A N 1
ATOM 789 C CA . VAL A 1 99 ? 20.450 -6.668 -19.938 1.00 64.31 99 VAL A CA 1
ATOM 790 C C . VAL A 1 99 ? 21.876 -6.875 -20.445 1.00 64.31 99 VAL A C 1
ATOM 792 O O . VAL A 1 99 ? 22.457 -5.940 -20.990 1.00 64.31 99 VAL A O 1
ATOM 795 N N . THR A 1 100 ? 22.422 -8.089 -20.359 1.00 60.41 100 THR A N 1
ATOM 796 C CA . THR A 1 100 ? 23.763 -8.399 -20.884 1.00 60.41 100 THR A CA 1
ATOM 797 C C . THR A 1 100 ? 23.861 -8.190 -22.395 1.00 60.41 100 THR A C 1
ATOM 799 O O . THR A 1 100 ? 24.865 -7.639 -22.847 1.00 60.41 100 THR A O 1
ATOM 802 N N . ALA A 1 101 ? 22.793 -8.453 -23.158 1.00 61.47 101 ALA A N 1
ATOM 803 C CA . ALA A 1 101 ? 22.736 -8.109 -24.582 1.00 61.47 101 ALA A CA 1
ATOM 804 C C . ALA A 1 101 ? 22.906 -6.597 -24.858 1.00 61.47 101 ALA A C 1
ATOM 806 O O . ALA A 1 101 ? 23.414 -6.221 -25.911 1.00 61.47 101 ALA A O 1
ATOM 807 N N . TRP A 1 102 ? 22.550 -5.718 -23.912 1.00 59.28 102 TRP A N 1
ATOM 808 C CA . TRP A 1 102 ? 22.757 -4.266 -24.029 1.00 59.28 102 TRP A CA 1
ATOM 809 C C . TRP A 1 102 ? 24.105 -3.784 -23.467 1.00 59.28 102 TRP A C 1
ATOM 811 O O . TRP A 1 102 ? 24.541 -2.677 -23.787 1.00 59.28 102 TRP A O 1
ATOM 821 N N . THR A 1 103 ? 24.809 -4.598 -22.671 1.00 60.38 103 THR A N 1
ATOM 822 C CA . THR A 1 103 ? 26.097 -4.205 -22.061 1.00 60.38 103 THR A CA 1
ATOM 823 C C . THR A 1 103 ? 27.280 -4.178 -23.032 1.00 60.38 103 THR A C 1
ATOM 825 O O . THR A 1 103 ? 28.302 -3.576 -22.712 1.00 60.38 103 THR A O 1
ATOM 828 N N . GLU A 1 104 ? 27.150 -4.745 -24.237 1.00 59.59 104 GLU A N 1
ATOM 829 C CA . GLU A 1 104 ? 28.184 -4.669 -25.286 1.00 59.59 104 GLU A CA 1
ATOM 830 C C . GLU A 1 104 ? 28.101 -3.395 -26.152 1.00 59.59 104 GLU A C 1
ATOM 832 O O . GLU A 1 104 ? 29.052 -3.042 -26.858 1.00 59.59 104 GLU A O 1
ATOM 837 N N . PHE A 1 105 ? 27.025 -2.609 -26.027 1.00 58.00 105 PHE A N 1
ATOM 838 C CA . PHE A 1 105 ? 26.834 -1.365 -26.780 1.00 58.00 105 PHE A CA 1
ATOM 839 C C . PHE A 1 105 ? 27.650 -0.116 -26.359 1.00 58.00 105 PHE A C 1
ATOM 841 O O . PHE A 1 105 ? 27.751 0.794 -27.191 1.00 58.00 105 PHE A O 1
ATOM 848 N N . PRO A 1 106 ? 28.295 0.014 -25.175 1.00 62.41 106 PRO A N 1
ATOM 849 C CA . PRO A 1 106 ? 28.967 1.266 -24.812 1.00 62.41 106 PRO A CA 1
ATOM 850 C C . PRO A 1 106 ? 30.208 1.551 -25.674 1.00 62.41 106 PRO A C 1
ATOM 852 O O . PRO A 1 106 ? 30.562 2.711 -25.881 1.00 62.41 106 PRO A O 1
ATOM 855 N N . ARG A 1 107 ? 30.835 0.523 -26.267 1.00 62.34 107 ARG A N 1
ATOM 856 C CA . ARG A 1 107 ? 31.915 0.714 -27.255 1.00 62.34 107 ARG A CA 1
ATOM 857 C C . ARG A 1 107 ? 31.414 1.219 -28.611 1.00 62.34 107 ARG A C 1
ATOM 859 O O . ARG A 1 107 ? 32.166 1.885 -29.320 1.00 62.34 107 ARG A O 1
ATOM 866 N N . PHE A 1 108 ? 30.166 0.930 -28.970 1.00 60.06 108 PHE A N 1
ATOM 867 C CA . PHE A 1 108 ? 29.562 1.414 -30.213 1.00 60.06 108 PHE A CA 1
ATOM 868 C C . PHE A 1 108 ? 29.093 2.864 -30.093 1.00 60.06 108 PHE A C 1
ATOM 870 O O . PHE A 1 108 ? 29.229 3.622 -31.052 1.00 60.06 108 PHE A O 1
ATOM 877 N N . ALA A 1 109 ? 28.640 3.275 -28.906 1.00 65.50 109 ALA A N 1
ATOM 878 C CA . ALA A 1 109 ? 28.218 4.647 -28.646 1.00 65.50 109 ALA A CA 1
ATOM 879 C C . ALA A 1 109 ? 29.343 5.668 -28.898 1.00 65.50 109 ALA A C 1
ATOM 881 O O . ALA A 1 109 ? 29.111 6.661 -29.582 1.00 65.50 109 ALA A O 1
ATOM 882 N N . SER A 1 110 ? 30.577 5.410 -28.438 1.00 70.12 110 SER A N 1
ATOM 883 C CA . SER A 1 110 ? 31.686 6.360 -28.647 1.00 70.12 110 SER A CA 1
ATOM 884 C C . SER A 1 110 ? 32.116 6.479 -30.112 1.00 70.12 110 SER A C 1
ATOM 886 O O . SER A 1 110 ? 32.575 7.529 -30.547 1.00 70.12 110 SER A O 1
ATOM 888 N N . ARG A 1 111 ? 31.958 5.412 -30.901 1.00 78.25 111 ARG A N 1
ATOM 889 C CA . ARG A 1 111 ? 32.243 5.447 -32.340 1.00 78.25 111 ARG A CA 1
ATOM 890 C C . ARG A 1 111 ? 31.150 6.192 -33.099 1.00 78.25 111 ARG A C 1
ATOM 892 O O . ARG A 1 111 ? 31.463 6.976 -33.990 1.00 78.25 111 ARG A O 1
ATOM 899 N N . LEU A 1 112 ? 29.888 5.998 -32.718 1.00 80.38 112 LEU A N 1
ATOM 900 C CA . LEU A 1 112 ? 28.754 6.700 -33.317 1.00 80.38 112 LEU A CA 1
ATOM 901 C C . LEU A 1 112 ? 28.777 8.204 -33.041 1.00 80.38 112 LEU A C 1
ATOM 903 O O . LEU A 1 112 ? 28.438 8.968 -33.939 1.00 80.38 112 LEU A O 1
ATOM 907 N N . THR A 1 113 ? 29.214 8.646 -31.859 1.00 84.88 113 THR A N 1
ATOM 908 C CA . THR A 1 113 ? 29.331 10.084 -31.570 1.00 84.88 113 THR A CA 1
ATOM 909 C C . THR A 1 113 ? 30.366 10.761 -32.463 1.00 84.88 113 THR A C 1
ATOM 911 O O . THR A 1 113 ? 30.090 11.837 -32.984 1.00 84.88 113 THR A O 1
ATOM 914 N N . TRP A 1 114 ? 31.512 10.121 -32.717 1.00 88.19 114 TRP A N 1
ATOM 915 C CA . TRP A 1 114 ? 32.503 10.635 -33.668 1.00 88.19 114 TRP A CA 1
ATOM 916 C C . TRP A 1 114 ? 31.965 10.686 -35.097 1.00 88.19 114 TRP A C 1
ATOM 918 O O . TRP A 1 114 ? 32.134 11.697 -35.775 1.00 88.19 114 TRP A O 1
ATOM 928 N N . VAL A 1 115 ? 31.271 9.637 -35.545 1.00 87.38 115 VAL A N 1
ATOM 929 C CA . VAL A 1 115 ? 30.652 9.611 -36.881 1.00 87.38 115 VAL A CA 1
ATOM 930 C C . VAL A 1 115 ? 29.593 10.709 -37.018 1.00 87.38 115 VAL A C 1
ATOM 932 O O . VAL A 1 115 ? 29.588 11.433 -38.011 1.00 87.38 115 VAL A O 1
ATOM 935 N N . ALA A 1 116 ? 28.739 10.890 -36.009 1.00 87.88 116 ALA A N 1
ATOM 936 C CA . ALA A 1 116 ? 27.727 11.941 -35.988 1.00 87.88 116 ALA A CA 1
ATOM 937 C C . ALA A 1 116 ? 28.348 13.345 -35.956 1.00 87.88 116 ALA A C 1
ATOM 939 O O . ALA A 1 116 ? 27.882 14.232 -36.665 1.00 87.88 116 ALA A O 1
ATOM 940 N N . ALA A 1 117 ? 29.424 13.543 -35.189 1.00 89.12 117 ALA A N 1
ATOM 941 C CA . ALA A 1 117 ? 30.145 14.811 -35.139 1.00 89.12 117 ALA A CA 1
ATOM 942 C C . ALA A 1 117 ? 30.761 15.169 -36.500 1.00 89.12 117 ALA A C 1
ATOM 944 O O . ALA A 1 117 ? 30.628 16.306 -36.946 1.00 89.12 117 ALA A O 1
ATOM 945 N N . VAL A 1 118 ? 31.374 14.201 -37.192 1.00 92.56 118 VAL A N 1
ATOM 946 C CA . VAL A 1 118 ? 31.924 14.403 -38.544 1.00 92.56 118 VAL A CA 1
ATOM 947 C C . VAL A 1 118 ? 30.813 14.700 -39.551 1.00 92.56 118 VAL A C 1
ATOM 949 O O . VAL A 1 118 ? 30.959 15.619 -40.353 1.00 92.56 118 VAL A O 1
ATOM 952 N N . LEU A 1 119 ? 29.688 13.982 -39.488 1.00 93.25 119 LEU A N 1
ATOM 953 C CA . LEU A 1 119 ? 28.522 14.242 -40.340 1.00 93.25 119 LEU A CA 1
ATOM 954 C C . LEU A 1 119 ? 27.930 15.636 -40.107 1.00 93.25 119 LEU A C 1
ATOM 956 O O . LEU A 1 119 ? 27.591 16.315 -41.071 1.00 93.25 119 LEU A O 1
ATOM 960 N N . LEU A 1 120 ? 27.837 16.085 -38.854 1.00 92.06 120 LEU A N 1
ATOM 961 C CA . LEU A 1 120 ? 27.368 17.432 -38.521 1.00 92.06 120 LEU A CA 1
ATOM 962 C C . LEU A 1 120 ? 28.346 18.508 -38.993 1.00 92.06 120 LEU A C 1
ATOM 964 O O . LEU A 1 120 ? 27.913 19.521 -39.535 1.00 92.06 120 LEU A O 1
ATOM 968 N N . LEU A 1 121 ? 29.653 18.293 -38.844 1.00 91.81 121 LEU A N 1
ATOM 969 C CA . LEU A 1 121 ? 30.671 19.215 -39.349 1.00 91.81 121 LEU A CA 1
ATOM 970 C C . LEU A 1 121 ? 30.620 19.317 -40.873 1.00 91.81 121 LEU A C 1
ATOM 972 O O . LEU A 1 121 ? 30.534 20.419 -41.398 1.00 91.81 121 LEU A O 1
ATOM 976 N N . ALA A 1 122 ? 30.599 18.187 -41.579 1.00 90.00 122 ALA A N 1
ATOM 977 C CA . ALA A 1 122 ? 30.516 18.163 -43.038 1.00 90.00 122 ALA A CA 1
ATOM 978 C C . ALA A 1 122 ? 29.177 18.717 -43.558 1.00 90.00 122 ALA A C 1
ATOM 980 O O . ALA A 1 122 ? 29.136 19.413 -44.568 1.00 90.00 122 ALA A O 1
ATOM 981 N N . GLY A 1 123 ? 28.075 18.430 -42.863 1.00 88.81 123 GLY A N 1
ATOM 982 C CA . GLY A 1 123 ? 26.752 18.936 -43.212 1.00 88.81 123 GLY A CA 1
ATOM 983 C C . GLY A 1 123 ? 26.634 20.444 -43.008 1.00 88.81 123 GLY A C 1
ATOM 984 O O . GLY A 1 123 ? 26.104 21.137 -43.871 1.00 88.81 123 GLY A O 1
ATOM 985 N N . THR A 1 124 ? 27.160 20.969 -41.899 1.00 84.12 124 THR A N 1
ATOM 986 C CA . THR A 1 124 ? 27.130 22.413 -41.624 1.00 84.12 124 THR A CA 1
ATOM 987 C C . THR A 1 124 ? 28.065 23.186 -42.547 1.00 84.12 124 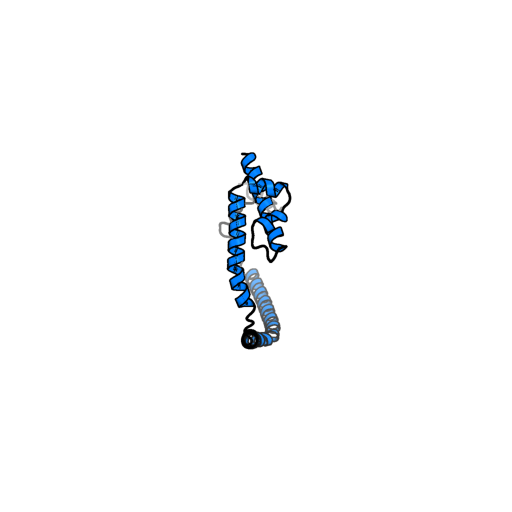THR A C 1
ATOM 989 O O . THR A 1 124 ? 27.666 24.243 -43.026 1.00 84.12 124 THR A O 1
ATOM 992 N N . THR A 1 125 ? 29.250 22.661 -42.879 1.00 87.12 125 THR A N 1
ATOM 993 C CA . THR A 1 125 ? 30.143 23.298 -43.863 1.00 87.12 125 THR A CA 1
ATOM 994 C C . THR A 1 125 ? 29.546 23.279 -45.264 1.00 87.12 125 THR A C 1
ATOM 996 O O . THR A 1 125 ? 29.538 24.315 -45.924 1.00 87.12 125 THR A O 1
ATOM 999 N N . TRP A 1 126 ? 28.967 22.154 -45.695 1.00 86.19 126 TRP A N 1
ATOM 1000 C CA . TRP A 1 126 ? 28.271 22.072 -46.979 1.00 86.19 126 TRP A CA 1
ATOM 1001 C C . TRP A 1 126 ? 27.083 23.034 -47.048 1.00 86.19 126 TRP A C 1
ATOM 1003 O O . TRP A 1 126 ? 26.923 23.746 -48.034 1.00 86.19 126 TRP A O 1
ATOM 1013 N N . PHE A 1 127 ? 26.257 23.085 -46.001 1.00 82.31 127 PHE A N 1
ATOM 1014 C CA . PHE A 1 127 ? 25.105 23.983 -45.950 1.00 82.31 127 PHE A CA 1
ATOM 1015 C C . PHE A 1 127 ? 25.535 25.451 -45.953 1.00 82.31 127 PHE A C 1
ATOM 1017 O O . PHE A 1 127 ? 24.948 26.261 -46.664 1.00 82.31 127 PHE A O 1
ATOM 1024 N N . TYR A 1 128 ? 26.590 25.795 -45.214 1.00 79.94 128 TYR A N 1
ATOM 1025 C CA . TYR A 1 128 ? 27.120 27.152 -45.193 1.00 79.94 128 TYR A CA 1
ATOM 1026 C C . TYR A 1 128 ? 27.686 27.557 -46.559 1.00 79.94 128 TYR A C 1
ATOM 1028 O O . TYR A 1 128 ? 27.361 28.631 -47.057 1.00 79.94 128 TYR A O 1
ATOM 1036 N N . GLU A 1 129 ? 28.452 26.683 -47.220 1.00 74.25 129 GLU A N 1
ATOM 1037 C CA . GLU A 1 129 ? 28.908 26.931 -48.591 1.00 74.25 129 GLU A CA 1
ATOM 1038 C C . GLU A 1 129 ? 27.747 27.032 -49.583 1.00 74.25 129 GLU A C 1
ATOM 1040 O O . GLU A 1 129 ? 27.772 27.898 -50.453 1.00 74.25 129 GLU A O 1
ATOM 1045 N N . ALA A 1 130 ? 26.721 26.190 -49.459 1.00 72.44 130 ALA A N 1
ATOM 1046 C CA . ALA A 1 130 ? 25.556 26.225 -50.336 1.00 72.44 130 ALA A CA 1
ATOM 1047 C C . ALA A 1 130 ? 24.743 27.518 -50.167 1.00 72.44 130 ALA A C 1
ATOM 1049 O O . ALA A 1 130 ? 24.291 28.077 -51.161 1.00 72.44 130 ALA A O 1
ATOM 1050 N N . VAL A 1 131 ? 24.590 28.019 -48.937 1.00 69.31 131 VAL A N 1
ATOM 1051 C CA . VAL A 1 131 ? 23.884 29.279 -48.649 1.00 69.31 131 VAL A CA 1
ATOM 1052 C C . VAL A 1 131 ? 24.711 30.495 -49.071 1.00 69.31 131 VAL A C 1
ATOM 1054 O O . VAL A 1 131 ? 24.160 31.428 -49.643 1.00 69.31 131 VAL A O 1
ATOM 1057 N N . VAL A 1 132 ? 26.029 30.489 -48.849 1.00 64.00 132 VAL A N 1
ATOM 1058 C CA . VAL A 1 132 ? 26.918 31.601 -49.238 1.00 64.00 132 VAL A CA 1
ATOM 1059 C C . VAL A 1 132 ? 27.152 31.651 -50.752 1.00 64.00 132 VAL A C 1
ATOM 1061 O O . VAL A 1 132 ? 27.315 32.731 -51.315 1.00 64.00 132 VAL A O 1
ATOM 1064 N N . ARG A 1 133 ? 27.166 30.498 -51.434 1.00 58.19 133 ARG A N 1
ATOM 1065 C CA . ARG A 1 133 ? 27.340 30.396 -52.894 1.00 58.19 133 ARG A CA 1
ATOM 1066 C C . ARG A 1 133 ? 26.005 30.441 -53.651 1.00 58.19 133 ARG A C 1
ATOM 1068 O O . ARG A 1 133 ? 26.016 30.467 -54.882 1.00 58.19 133 ARG A O 1
ATOM 1075 N N . ALA A 1 134 ? 24.867 30.460 -52.953 1.00 55.09 134 ALA A N 1
ATOM 1076 C CA . ALA A 1 134 ? 23.575 30.689 -53.582 1.00 55.09 134 ALA A CA 1
ATOM 1077 C C . ALA A 1 134 ? 23.565 32.100 -54.202 1.00 55.09 134 ALA A C 1
ATOM 1079 O O . ALA A 1 134 ? 23.844 33.073 -53.499 1.00 55.09 134 ALA A O 1
ATOM 1080 N N . PRO A 1 135 ? 23.246 32.247 -55.502 1.00 55.06 135 PRO A N 1
ATOM 1081 C CA . PRO A 1 135 ? 22.998 33.557 -56.081 1.00 55.06 135 PRO A CA 1
ATOM 1082 C C . PRO A 1 135 ? 21.890 34.226 -55.272 1.00 55.06 135 PRO A C 1
ATOM 1084 O O . PRO A 1 135 ? 20.829 33.633 -55.072 1.00 55.06 135 PRO A O 1
ATOM 1087 N N . SER A 1 136 ? 22.132 35.445 -54.794 1.00 55.47 136 SER A N 1
ATOM 1088 C CA . SER A 1 136 ? 21.100 36.263 -54.169 1.00 55.47 136 SER A CA 1
ATOM 1089 C C . SER A 1 136 ? 20.031 36.570 -55.217 1.00 55.47 136 SER A C 1
ATOM 1091 O O . SER A 1 136 ? 20.138 37.539 -55.970 1.00 55.47 136 SER A O 1
ATOM 1093 N N . TYR A 1 137 ? 19.007 35.727 -55.315 1.00 55.78 137 TYR A N 1
ATOM 1094 C CA . TYR A 1 137 ? 17.790 36.111 -56.005 1.00 55.78 137 TYR A CA 1
ATOM 1095 C C . TYR A 1 137 ? 17.145 37.218 -55.175 1.00 55.78 137 TYR A C 1
ATOM 1097 O O . TYR A 1 137 ? 16.913 37.052 -53.976 1.00 55.78 137 TYR A O 1
ATOM 1105 N N . ALA A 1 138 ? 16.926 38.371 -55.810 1.00 50.81 138 ALA A N 1
ATOM 1106 C CA . ALA A 1 138 ? 16.222 39.492 -55.208 1.00 50.81 138 ALA A CA 1
ATOM 1107 C C . ALA A 1 138 ? 14.902 38.992 -54.590 1.00 50.81 138 ALA A C 1
ATOM 1109 O O . ALA A 1 138 ? 14.206 38.206 -55.245 1.00 50.81 138 ALA A O 1
ATOM 1110 N N . PRO A 1 139 ? 14.547 39.416 -53.361 1.00 48.78 139 PRO A N 1
ATOM 1111 C CA . PRO A 1 139 ? 13.318 38.990 -52.712 1.00 48.78 139 PRO A CA 1
ATOM 1112 C C . PRO A 1 139 ? 12.140 39.548 -53.510 1.00 48.78 139 PRO A C 1
ATOM 1114 O O . PRO A 1 139 ? 11.730 40.696 -53.359 1.00 48.78 139 PRO A O 1
ATOM 1117 N N . THR A 1 140 ? 11.616 38.738 -54.420 1.00 46.84 140 THR A N 1
ATOM 1118 C CA . THR A 1 140 ? 10.388 39.038 -55.140 1.00 46.84 140 THR A CA 1
ATOM 1119 C C . THR A 1 140 ? 9.234 38.609 -54.249 1.00 46.84 140 THR A C 1
ATOM 1121 O O . THR A 1 140 ? 8.830 37.455 -54.249 1.00 46.84 140 THR A O 1
ATOM 1124 N N . GLY A 1 141 ? 8.714 39.581 -53.500 1.00 48.44 141 GLY A N 1
ATOM 1125 C CA . GLY A 1 141 ? 7.319 39.601 -53.070 1.00 48.44 141 GLY A CA 1
ATOM 1126 C C . GLY A 1 141 ? 7.001 38.934 -51.731 1.00 48.44 141 GLY A C 1
ATOM 1127 O O . GLY A 1 141 ? 7.303 37.772 -51.497 1.00 48.44 141 GLY A O 1
ATOM 1128 N N . SER A 1 142 ? 6.307 39.712 -50.897 1.00 45.31 142 SER A N 1
ATOM 1129 C CA . SER A 1 142 ? 5.565 39.330 -49.686 1.00 45.31 142 SER A CA 1
ATOM 1130 C C . SER A 1 142 ? 6.366 38.696 -48.544 1.00 45.31 142 SER A C 1
ATOM 1132 O O . SER A 1 142 ? 6.157 37.541 -48.183 1.00 45.31 142 SER A O 1
ATOM 1134 N N . GLN A 1 143 ? 7.214 39.499 -47.895 1.00 43.97 143 GLN A N 1
ATOM 1135 C CA . GLN A 1 143 ? 7.334 39.421 -46.438 1.00 43.97 143 GLN A CA 1
ATOM 1136 C C . GLN A 1 143 ? 6.509 40.559 -45.839 1.00 43.97 143 GLN A C 1
ATOM 1138 O O . GLN A 1 143 ? 6.845 41.734 -45.960 1.00 43.97 143 GLN A O 1
ATOM 1143 N N . GLU A 1 144 ? 5.383 40.193 -45.245 1.00 47.12 144 GLU A N 1
ATOM 1144 C CA . GLU A 1 144 ? 4.498 41.075 -44.494 1.00 47.12 144 GLU A CA 1
ATOM 1145 C C . GLU A 1 144 ? 5.213 41.447 -43.182 1.00 47.12 144 GLU A C 1
ATOM 1147 O O . GLU A 1 144 ? 5.221 40.684 -42.217 1.00 47.12 144 GLU A O 1
ATOM 1152 N N . SER A 1 145 ? 5.915 42.584 -43.180 1.00 42.34 145 SER A N 1
ATOM 1153 C CA . SER A 1 145 ? 6.664 43.096 -42.027 1.00 42.34 145 SER A CA 1
ATOM 1154 C C . SER A 1 145 ? 5.751 43.934 -41.125 1.00 42.34 145 SER A C 1
ATOM 1156 O O . SER A 1 145 ? 5.282 44.993 -41.529 1.00 42.34 145 SER A O 1
ATOM 1158 N N . ILE A 1 146 ? 5.506 43.458 -39.899 1.00 50.97 146 ILE A N 1
ATOM 1159 C CA . ILE A 1 146 ? 4.667 44.100 -38.859 1.00 50.97 146 ILE A CA 1
ATOM 1160 C C . ILE A 1 146 ? 5.490 45.021 -37.925 1.00 50.97 146 ILE A C 1
ATOM 1162 O O . ILE A 1 146 ? 4.969 45.578 -36.964 1.00 50.97 146 ILE A O 1
ATOM 1166 N N . PHE A 1 147 ? 6.774 45.247 -38.204 1.00 47.50 147 PHE A N 1
ATOM 1167 C CA . PHE A 1 147 ? 7.589 46.192 -37.436 1.00 47.50 147 PHE A CA 1
ATOM 1168 C C . PHE A 1 147 ? 8.110 47.312 -38.336 1.00 47.50 147 PHE A C 1
ATOM 1170 O O . PHE A 1 147 ? 9.137 47.187 -38.998 1.00 47.50 147 PHE A O 1
ATOM 1177 N N . GLU A 1 148 ? 7.379 48.424 -38.329 1.00 46.81 148 GLU A N 1
ATOM 1178 C CA . GLU A 1 148 ? 7.859 49.728 -38.774 1.00 46.81 148 GLU A CA 1
ATOM 1179 C C . GLU A 1 148 ? 8.940 50.199 -37.782 1.00 46.81 148 GLU A C 1
ATOM 1181 O O . GLU A 1 148 ? 8.646 50.576 -36.646 1.00 46.81 148 GLU A O 1
ATOM 1186 N N . ALA A 1 149 ? 10.207 50.125 -38.187 1.00 50.38 149 ALA A N 1
ATOM 1187 C CA . ALA A 1 149 ? 11.326 50.764 -37.500 1.00 50.38 149 ALA A CA 1
ATOM 1188 C C . ALA A 1 149 ? 11.800 51.958 -38.350 1.00 50.38 149 ALA A C 1
ATOM 1190 O O . ALA A 1 149 ? 11.802 51.856 -39.579 1.00 50.38 149 ALA A O 1
ATOM 1191 N N . PRO A 1 150 ? 12.178 53.094 -37.734 1.00 46.62 150 PRO A N 1
ATOM 1192 C CA . PRO A 1 150 ? 12.421 54.334 -38.457 1.00 46.62 150 PRO A CA 1
ATOM 1193 C C . PRO A 1 150 ? 13.598 54.170 -39.420 1.00 46.62 150 PRO A C 1
ATOM 1195 O O . PRO A 1 150 ? 14.679 53.722 -39.034 1.00 46.62 150 PRO A O 1
ATOM 1198 N N . GLN A 1 151 ? 13.361 54.536 -40.679 1.00 52.03 151 GLN A N 1
ATOM 1199 C CA . GLN A 1 151 ? 14.328 54.473 -41.767 1.00 52.03 151 GLN A CA 1
ATOM 1200 C C . GLN A 1 151 ? 15.591 55.264 -41.402 1.00 52.03 151 GLN A C 1
ATOM 1202 O O . GLN A 1 151 ? 15.583 56.494 -41.347 1.00 52.03 151 GLN A O 1
ATOM 1207 N N . GLN A 1 152 ? 16.696 54.558 -41.160 1.00 46.69 152 GLN A N 1
ATOM 1208 C CA . GLN A 1 152 ? 18.021 55.164 -41.171 1.00 46.69 152 GLN A CA 1
ATOM 1209 C C . GLN A 1 152 ? 18.396 55.416 -42.629 1.00 46.69 152 GLN A C 1
ATOM 1211 O O . GLN A 1 152 ? 18.823 54.512 -43.342 1.00 46.69 152 GLN A O 1
ATOM 1216 N N . THR A 1 153 ? 18.197 56.652 -43.075 1.00 50.50 153 THR A N 1
ATOM 1217 C CA . THR A 1 153 ? 18.666 57.141 -44.369 1.00 50.50 153 THR A CA 1
ATOM 1218 C C . THR A 1 153 ? 20.190 57.071 -44.410 1.00 50.50 153 THR A C 1
ATOM 1220 O O . THR A 1 153 ? 20.879 57.843 -43.738 1.00 50.50 153 THR A O 1
ATOM 1223 N N . THR A 1 154 ? 20.723 56.133 -45.186 1.00 49.84 154 THR A N 1
ATOM 1224 C CA . THR A 1 154 ? 22.126 56.119 -45.603 1.00 49.84 154 THR A CA 1
ATOM 1225 C C . THR A 1 154 ? 22.431 57.391 -46.410 1.00 49.84 154 THR A C 1
ATOM 1227 O O . THR A 1 154 ? 21.644 57.753 -47.284 1.00 49.84 154 THR A O 1
ATOM 1230 N N . PRO A 1 155 ? 23.548 58.091 -46.141 1.00 51.97 155 PRO A N 1
ATOM 1231 C CA . PRO A 1 155 ? 23.834 59.421 -46.696 1.00 51.97 155 PRO A CA 1
ATOM 1232 C C . PRO A 1 155 ? 24.112 59.465 -48.211 1.00 51.97 155 PRO A C 1
ATOM 1234 O O . PRO A 1 155 ? 24.310 60.553 -48.747 1.00 51.97 155 PRO A O 1
ATOM 1237 N N . ASP A 1 156 ? 24.082 58.329 -48.912 1.00 52.81 156 ASP A N 1
ATOM 1238 C CA . ASP A 1 156 ? 24.346 58.259 -50.355 1.00 52.81 156 ASP A CA 1
ATOM 1239 C C . ASP A 1 156 ? 23.096 58.454 -51.243 1.00 52.81 156 ASP A C 1
ATOM 1241 O O . ASP A 1 156 ? 23.240 58.735 -52.431 1.00 52.81 156 ASP A O 1
ATOM 1245 N N . ASP A 1 157 ? 21.873 58.415 -50.694 1.00 53.84 157 ASP A N 1
ATOM 1246 C CA . ASP A 1 157 ? 20.632 58.607 -51.482 1.00 53.84 157 ASP A CA 1
ATOM 1247 C C . ASP A 1 157 ? 20.227 60.085 -51.684 1.00 53.84 157 ASP A C 1
ATOM 1249 O O . ASP A 1 157 ? 19.359 60.408 -52.500 1.00 53.84 157 ASP A O 1
ATOM 1253 N N . VAL A 1 158 ? 20.884 61.028 -50.996 1.00 55.31 158 VAL A N 1
ATOM 1254 C CA . VAL A 1 158 ? 20.608 62.474 -51.145 1.00 55.31 158 VAL A CA 1
ATOM 1255 C C . VAL A 1 158 ? 21.221 63.040 -52.436 1.00 55.31 158 VAL A C 1
ATOM 1257 O O . VAL A 1 158 ? 20.727 64.030 -52.975 1.00 55.31 158 VAL A O 1
ATOM 1260 N N . LEU A 1 159 ? 22.252 62.392 -52.992 1.00 50.81 159 LEU A N 1
ATOM 1261 C CA . LEU A 1 159 ? 22.938 62.868 -54.201 1.00 50.81 159 LEU A CA 1
ATOM 1262 C C . LEU A 1 159 ? 22.224 62.494 -55.511 1.00 50.81 159 LEU A C 1
ATOM 1264 O O . LEU A 1 159 ? 22.472 63.129 -56.533 1.00 50.81 159 LEU A O 1
ATOM 1268 N N . VAL A 1 160 ? 21.305 61.522 -55.496 1.00 54.66 160 VAL A N 1
ATOM 1269 C CA . VAL A 1 160 ? 20.540 61.111 -56.692 1.00 54.66 160 VAL A CA 1
ATOM 1270 C C . VAL A 1 160 ? 19.241 61.915 -56.852 1.00 54.66 160 VAL A C 1
ATOM 1272 O O . VAL A 1 160 ? 18.827 62.204 -57.977 1.00 54.66 160 VAL A O 1
ATOM 1275 N N . SER A 1 161 ? 18.641 62.381 -55.751 1.00 52.72 161 SER A N 1
ATOM 1276 C CA . SER A 1 161 ? 17.412 63.194 -55.803 1.00 52.72 161 SER A CA 1
ATOM 1277 C C . SER A 1 161 ? 17.641 64.639 -56.278 1.00 52.72 161 SER A C 1
ATOM 1279 O O . SER A 1 161 ? 16.706 65.278 -56.742 1.00 52.72 161 SER A O 1
ATOM 1281 N N . MET A 1 162 ? 18.876 65.159 -56.236 1.00 55.47 162 MET A N 1
ATOM 1282 C CA . MET A 1 162 ? 19.210 66.493 -56.772 1.00 55.47 162 MET A CA 1
ATOM 1283 C C . MET A 1 162 ? 19.520 66.508 -58.280 1.00 55.47 162 MET A C 1
ATOM 1285 O O . MET A 1 162 ? 19.613 67.582 -58.867 1.00 55.47 162 MET A O 1
ATOM 1289 N N . ALA A 1 163 ? 19.683 65.344 -58.919 1.00 58.03 163 ALA A N 1
ATOM 1290 C CA . ALA A 1 163 ? 20.075 65.238 -60.329 1.00 58.03 163 ALA A CA 1
ATOM 1291 C C . ALA A 1 163 ? 18.908 64.934 -61.290 1.00 58.03 163 ALA A C 1
ATOM 1293 O O . ALA A 1 163 ? 19.129 64.826 -62.494 1.00 58.03 163 ALA A O 1
ATOM 1294 N N . SER A 1 164 ? 17.682 64.778 -60.780 1.00 54.75 164 SER A N 1
ATOM 1295 C CA . SER A 1 164 ? 16.501 64.416 -61.583 1.00 54.75 164 SER A CA 1
ATOM 1296 C C . SER A 1 164 ? 15.376 65.457 -61.576 1.00 54.75 164 SER A C 1
ATOM 1298 O O . SER A 1 164 ? 14.399 65.277 -62.296 1.00 54.75 164 SER A O 1
ATOM 1300 N N . ASP A 1 165 ? 15.543 66.571 -60.862 1.00 52.47 165 ASP A N 1
ATOM 1301 C CA . ASP A 1 165 ? 14.587 67.681 -60.838 1.00 52.47 165 ASP A CA 1
ATOM 1302 C C . ASP A 1 165 ? 15.251 68.953 -61.382 1.00 52.47 165 ASP A C 1
ATOM 1304 O O . ASP A 1 165 ? 15.688 69.811 -60.627 1.00 52.47 165 ASP A O 1
ATOM 1308 N N . HIS A 1 166 ? 15.390 69.046 -62.708 1.00 38.16 166 HIS A N 1
ATOM 1309 C CA . HIS A 1 166 ? 15.152 70.285 -63.458 1.00 38.16 166 HIS A CA 1
ATOM 1310 C C . HIS A 1 166 ? 15.068 69.978 -64.976 1.00 38.16 166 HIS A C 1
ATOM 1312 O O . HIS A 1 166 ? 15.939 69.275 -65.490 1.00 38.16 166 HIS A O 1
ATOM 1318 N N . PRO A 1 167 ? 14.007 70.453 -65.664 1.00 52.34 167 PRO A N 1
ATOM 1319 C CA . PRO A 1 167 ? 13.653 70.116 -67.051 1.00 52.34 167 PRO A CA 1
ATOM 1320 C C . PRO A 1 167 ? 14.551 70.743 -68.125 1.00 52.34 167 PRO A C 1
ATOM 1322 O O . PRO A 1 167 ? 15.116 71.834 -67.876 1.00 52.34 167 PRO A O 1
#

Secondary structure (DSSP, 8-state):
-HHHHHHHHHHHHHHHHHHHHHHH-TT--SHHHHHTTS-HHHHHHHHH-HHHHHHHHHHHHHHHHHHHHHHHHS---TTHHHHHHHHHHHHHHHHHHHHHHHHTTHHHHHHHHHHHHHHHHHHHHHHHHHHHSS------S-------------TTSHHHHTSS---